Protein AF-A0A975AZV9-F1 (afdb_monomer_lite)

Foldseek 3Di:
DDDDDPDPPPPPPPPPVVVVVLVVLLVVLAPADPLLVLCLVCVVVLVADPVLNVLSVVLCVVCVVLLSVLSVQLVVLVVVLVVCVVPHPDDSPVSCVSNVVSSVVSVVSNVVSLVSCPVSGDPVSNVVSVVVVVVVVVVVVVVVVVVVVVVVVD

Structure (mmCIF, N/CA/C/O backbone):
data_AF-A0A975AZV9-F1
#
_entry.id   AF-A0A975AZV9-F1
#
loop_
_atom_site.group_PDB
_atom_site.id
_atom_site.type_symbol
_atom_site.label_atom_id
_atom_site.label_alt_id
_atom_site.label_comp_id
_atom_site.label_asym_id
_atom_site.label_entity_id
_atom_site.label_seq_id
_atom_site.pdbx_PDB_ins_code
_atom_site.Cartn_x
_atom_site.Cartn_y
_atom_site.Cartn_z
_atom_site.occupancy
_atom_site.B_iso_or_equiv
_atom_site.auth_seq_id
_atom_site.auth_comp_id
_atom_site.auth_asym_id
_atom_site.auth_atom_id
_atom_site.pdbx_PDB_model_num
ATOM 1 N N . MET A 1 1 ? 31.706 49.939 10.008 1.00 40.69 1 MET A N 1
ATOM 2 C CA . MET A 1 1 ? 31.249 49.622 8.637 1.00 40.69 1 MET A CA 1
ATOM 3 C C . MET A 1 1 ? 30.113 48.607 8.720 1.00 40.69 1 MET A C 1
ATOM 5 O O . MET A 1 1 ? 30.333 47.497 9.178 1.00 40.69 1 MET A O 1
ATOM 9 N N . LYS A 1 2 ? 28.887 49.029 8.380 1.00 46.84 2 LYS A N 1
ATOM 10 C CA . LYS A 1 2 ? 27.646 48.234 8.407 1.00 46.84 2 LYS A CA 1
ATOM 11 C C . LYS A 1 2 ? 27.426 47.554 7.054 1.00 46.84 2 LYS A C 1
ATOM 13 O O . LYS A 1 2 ? 26.781 48.160 6.211 1.00 46.84 2 LYS A O 1
ATOM 18 N N . LYS A 1 3 ? 27.952 46.351 6.836 1.00 52.78 3 LYS A N 1
ATOM 19 C CA . LYS A 1 3 ? 27.539 45.393 5.785 1.00 52.78 3 LYS A CA 1
ATOM 20 C C . LYS A 1 3 ? 28.021 44.043 6.318 1.00 52.78 3 LYS A C 1
ATOM 22 O O . LYS A 1 3 ? 29.213 43.897 6.527 1.00 52.78 3 LYS A O 1
ATOM 27 N N . ILE A 1 4 ? 27.167 43.144 6.790 1.00 54.22 4 ILE A N 1
ATOM 28 C CA . ILE A 1 4 ? 26.651 42.008 6.018 1.00 54.22 4 ILE A CA 1
ATOM 29 C C . ILE A 1 4 ? 25.515 41.422 6.873 1.00 54.22 4 ILE A C 1
ATOM 31 O O . ILE A 1 4 ? 25.763 40.795 7.897 1.00 54.22 4 ILE A O 1
ATOM 35 N N . LEU A 1 5 ? 24.266 41.674 6.492 1.00 49.75 5 LEU A N 1
ATOM 36 C CA . LEU A 1 5 ? 23.079 41.105 7.143 1.00 49.75 5 LEU A CA 1
ATOM 37 C C . LEU A 1 5 ? 22.022 40.759 6.085 1.00 49.75 5 LEU A C 1
ATOM 39 O O . LEU A 1 5 ? 20.861 41.098 6.233 1.00 49.75 5 LEU A O 1
ATOM 43 N N . ILE A 1 6 ? 22.410 40.139 4.965 1.00 51.50 6 ILE A N 1
ATOM 44 C CA . ILE A 1 6 ? 21.444 39.666 3.956 1.00 51.50 6 ILE A CA 1
ATOM 45 C C . ILE A 1 6 ? 21.982 38.405 3.259 1.00 51.50 6 ILE A C 1
ATOM 47 O O . ILE A 1 6 ? 22.403 38.468 2.114 1.00 51.50 6 ILE A O 1
ATOM 51 N N . VAL A 1 7 ? 22.007 37.251 3.938 1.00 46.75 7 VAL A N 1
ATOM 52 C CA . VAL A 1 7 ? 22.184 35.939 3.257 1.00 46.75 7 VAL A CA 1
ATOM 53 C C . VAL A 1 7 ? 21.244 34.846 3.806 1.00 46.75 7 VAL A C 1
ATOM 55 O O . VAL A 1 7 ? 21.222 33.731 3.305 1.00 46.75 7 VAL A O 1
ATOM 58 N N . ALA A 1 8 ? 20.384 35.133 4.789 1.00 47.06 8 ALA A N 1
ATOM 59 C CA . ALA A 1 8 ? 19.564 34.092 5.428 1.00 47.06 8 ALA A CA 1
ATOM 60 C C . ALA A 1 8 ? 18.173 33.851 4.793 1.00 47.06 8 ALA A C 1
ATOM 62 O O . ALA A 1 8 ? 17.461 32.954 5.231 1.00 47.06 8 ALA A O 1
ATOM 63 N N . ALA A 1 9 ? 17.756 34.615 3.774 1.00 48.25 9 ALA A N 1
ATOM 64 C CA . ALA A 1 9 ? 16.353 34.617 3.328 1.00 48.25 9 ALA A CA 1
ATOM 65 C C . ALA A 1 9 ? 16.026 33.755 2.086 1.00 48.25 9 ALA A C 1
ATOM 67 O O . ALA A 1 9 ? 14.853 33.594 1.763 1.00 48.25 9 ALA A O 1
ATOM 68 N N . VAL A 1 10 ? 17.009 33.178 1.381 1.00 45.41 10 VAL A N 1
ATOM 69 C CA . VAL A 1 10 ? 16.747 32.487 0.092 1.00 45.41 10 VAL A CA 1
ATOM 70 C C . VAL A 1 10 ? 16.555 30.966 0.235 1.00 45.41 10 VAL A C 1
ATOM 72 O O . VAL A 1 10 ? 16.071 30.311 -0.684 1.00 45.41 10 VAL A O 1
ATOM 75 N N . PHE A 1 11 ? 16.828 30.374 1.402 1.00 45.22 11 PHE A N 1
ATOM 76 C CA . PHE A 1 11 ? 16.784 28.911 1.562 1.00 45.22 11 PHE A CA 1
ATOM 77 C C . PHE A 1 11 ? 15.404 28.316 1.908 1.00 45.22 11 PHE A C 1
ATOM 79 O O . PHE A 1 11 ? 15.287 27.101 2.054 1.00 45.22 11 PHE A O 1
ATOM 86 N N . LEU A 1 12 ? 14.344 29.128 2.024 1.00 44.22 12 LEU A N 1
ATOM 87 C CA . LEU A 1 12 ? 13.036 28.655 2.511 1.00 44.22 12 LEU A CA 1
ATOM 88 C C . LEU A 1 12 ? 12.014 28.290 1.415 1.00 44.22 12 LEU A C 1
ATOM 90 O O . LEU A 1 12 ? 10.927 27.820 1.740 1.00 44.22 12 LEU A O 1
ATOM 94 N N . MET A 1 13 ? 12.323 28.462 0.122 1.00 49.19 13 MET A N 1
ATOM 95 C CA . MET A 1 13 ? 11.351 28.195 -0.961 1.00 49.19 13 MET A CA 1
ATOM 96 C C . MET A 1 13 ? 11.488 26.828 -1.654 1.00 49.19 13 MET A C 1
ATOM 98 O O . MET A 1 13 ? 10.637 26.471 -2.467 1.00 49.19 13 MET A O 1
ATOM 102 N N . THR A 1 14 ? 12.492 26.010 -1.331 1.00 46.84 14 THR A N 1
ATOM 103 C CA . THR A 1 14 ? 12.717 24.719 -2.019 1.00 46.84 14 THR A CA 1
ATOM 104 C C . THR A 1 14 ? 12.016 23.519 -1.376 1.00 46.84 14 THR A C 1
ATOM 106 O O . THR A 1 14 ? 11.956 22.454 -1.986 1.00 46.84 14 THR A O 1
ATOM 109 N N . GLN A 1 15 ? 11.433 23.653 -0.180 1.00 46.56 15 GLN A N 1
ATOM 110 C CA . GLN A 1 15 ? 10.855 22.501 0.532 1.00 46.56 15 GLN A CA 1
ATOM 111 C C . GLN A 1 15 ? 9.424 22.133 0.100 1.00 46.56 15 GLN A C 1
ATOM 113 O O . GLN A 1 15 ? 8.985 21.002 0.313 1.00 46.56 15 GLN A O 1
ATOM 118 N N . LEU A 1 16 ? 8.687 23.040 -0.551 1.00 46.09 16 LEU A N 1
ATOM 119 C CA . LEU A 1 16 ? 7.288 22.790 -0.925 1.00 46.09 16 LEU A CA 1
ATOM 120 C C . LEU A 1 16 ? 7.138 21.851 -2.140 1.00 46.09 16 LEU A C 1
ATOM 122 O O . LEU A 1 16 ? 6.157 21.108 -2.219 1.00 46.09 16 LEU A O 1
ATOM 126 N N . SER A 1 17 ? 8.113 21.815 -3.055 1.00 48.84 17 SER A N 1
ATOM 127 C CA . SER A 1 17 ? 8.038 21.037 -4.306 1.00 48.84 17 SER A CA 1
ATOM 128 C C . SER A 1 17 ? 8.209 19.523 -4.115 1.00 48.84 17 SER A C 1
ATOM 130 O O . SER A 1 17 ? 7.636 18.734 -4.870 1.00 48.84 17 SER A O 1
ATOM 132 N N . VAL A 1 18 ? 8.935 19.091 -3.077 1.00 52.59 18 VAL A N 1
ATOM 133 C CA . VAL A 1 18 ? 9.186 17.664 -2.799 1.00 52.59 18 VAL A CA 1
ATOM 134 C C . VAL A 1 18 ? 7.897 16.941 -2.376 1.00 52.59 18 VAL A C 1
ATOM 136 O O . VAL A 1 18 ? 7.645 15.809 -2.796 1.00 52.59 18 VAL A O 1
ATOM 139 N N . SER A 1 19 ? 7.035 17.602 -1.594 1.00 61.25 19 SER A N 1
ATOM 140 C CA . SER A 1 19 ? 5.798 17.001 -1.067 1.00 61.25 19 SER A CA 1
ATOM 141 C C . SER A 1 19 ? 4.719 16.788 -2.142 1.00 61.25 19 SER A C 1
ATOM 143 O O . SER A 1 19 ? 4.072 15.736 -2.176 1.00 61.25 19 SER A O 1
ATOM 145 N N . ALA A 1 20 ? 4.562 17.744 -3.064 1.00 64.38 20 ALA A N 1
ATOM 146 C CA . ALA A 1 20 ? 3.572 17.688 -4.138 1.00 64.38 20 ALA A CA 1
ATOM 147 C C . ALA A 1 20 ? 3.900 16.592 -5.168 1.00 64.38 20 ALA A C 1
ATOM 149 O O . ALA A 1 20 ? 3.029 15.784 -5.506 1.00 64.38 20 ALA A O 1
ATOM 150 N N . ASN A 1 21 ? 5.169 16.500 -5.584 1.00 78.56 21 ASN A N 1
ATOM 151 C CA . ASN A 1 21 ? 5.642 15.449 -6.489 1.00 78.56 21 ASN A CA 1
ATOM 152 C C . ASN A 1 21 ? 5.472 14.057 -5.877 1.00 78.56 21 ASN A C 1
ATOM 154 O O . ASN A 1 21 ? 5.028 13.128 -6.552 1.00 78.56 21 ASN A O 1
ATOM 158 N N . MET A 1 22 ? 5.746 13.908 -4.578 1.00 80.94 22 MET A N 1
ATOM 159 C CA . MET A 1 22 ? 5.560 12.629 -3.900 1.00 80.94 22 MET A CA 1
ATOM 160 C C . MET A 1 22 ? 4.088 12.194 -3.892 1.00 80.94 22 MET A C 1
ATOM 162 O O . MET A 1 22 ? 3.779 11.048 -4.216 1.00 80.94 22 MET A O 1
ATOM 166 N N . MET A 1 23 ? 3.157 13.103 -3.590 1.00 81.12 23 MET A N 1
ATOM 167 C CA . MET A 1 23 ? 1.722 12.794 -3.605 1.00 81.12 23 MET A CA 1
ATOM 168 C C . MET A 1 23 ? 1.207 12.427 -5.001 1.00 81.12 23 MET A C 1
ATOM 170 O O . MET A 1 23 ? 0.355 11.543 -5.127 1.00 81.12 23 MET A O 1
ATOM 174 N N . GLN A 1 24 ? 1.718 13.075 -6.050 1.00 86.19 24 GLN A N 1
ATOM 175 C CA . GLN A 1 24 ? 1.409 12.712 -7.432 1.00 86.19 24 GLN A CA 1
ATOM 176 C C . GLN A 1 24 ? 1.938 11.315 -7.773 1.00 86.19 24 GLN A C 1
ATOM 178 O O . GLN A 1 24 ? 1.166 10.482 -8.247 1.00 86.19 24 GLN A O 1
ATOM 183 N N . ASN A 1 25 ? 3.201 11.024 -7.456 1.00 88.44 25 ASN A N 1
ATOM 184 C CA . ASN A 1 25 ? 3.809 9.713 -7.694 1.00 88.44 25 ASN A CA 1
ATOM 185 C C . ASN A 1 25 ? 3.053 8.603 -6.960 1.00 88.44 25 ASN A C 1
ATOM 187 O O . ASN A 1 25 ? 2.754 7.560 -7.538 1.00 88.44 25 ASN A O 1
ATOM 191 N N . MET A 1 26 ? 2.654 8.853 -5.708 1.00 86.69 26 MET A N 1
ATOM 192 C CA . MET A 1 26 ? 1.824 7.916 -4.954 1.00 86.69 26 MET A CA 1
ATOM 193 C C . MET A 1 26 ? 0.470 7.664 -5.619 1.00 86.69 26 MET A C 1
ATOM 195 O O . MET A 1 26 ? -0.014 6.541 -5.560 1.00 86.69 26 MET A O 1
ATOM 199 N N . ARG A 1 27 ? -0.163 8.675 -6.225 1.00 85.94 27 ARG A N 1
ATOM 200 C CA . ARG A 1 27 ? -1.444 8.509 -6.936 1.00 85.94 27 ARG A CA 1
ATOM 201 C C . ARG A 1 27 ? -1.290 7.770 -8.263 1.00 85.94 27 ARG A C 1
ATOM 203 O O . ARG A 1 27 ? -2.204 7.047 -8.635 1.00 85.94 27 ARG A O 1
ATOM 210 N N . HIS A 1 28 ? -0.174 7.973 -8.956 1.00 91.19 28 HIS A N 1
ATOM 211 C CA . HIS A 1 28 ? 0.121 7.347 -10.244 1.00 91.19 28 HIS A CA 1
ATOM 212 C C . HIS A 1 28 ? 0.499 5.868 -10.103 1.00 91.19 28 HIS A C 1
ATOM 214 O O . HIS A 1 28 ? -0.088 4.996 -10.743 1.00 91.19 28 HIS A O 1
ATOM 220 N N . ALA A 1 29 ? 1.457 5.566 -9.227 1.00 91.75 29 ALA A N 1
ATOM 221 C CA . ALA A 1 29 ? 1.999 4.217 -9.095 1.00 91.75 29 ALA A CA 1
ATOM 222 C C . ALA A 1 29 ? 1.070 3.265 -8.322 1.00 91.75 29 ALA A C 1
ATOM 224 O O . ALA A 1 29 ? 1.138 2.054 -8.512 1.00 91.75 29 ALA A O 1
ATOM 225 N N . ASN A 1 30 ? 0.200 3.786 -7.448 1.00 89.50 30 ASN A N 1
ATOM 226 C CA . ASN A 1 30 ? -0.648 2.964 -6.591 1.00 89.50 30 ASN A CA 1
ATOM 227 C C . ASN A 1 30 ? -2.070 2.789 -7.167 1.00 89.50 30 ASN A C 1
ATOM 229 O O . ASN A 1 30 ? -2.875 3.722 -7.089 1.00 89.50 30 ASN A O 1
ATOM 233 N N . PRO A 1 31 ? -2.440 1.591 -7.653 1.00 87.69 31 PRO A N 1
ATOM 234 C CA . PRO A 1 31 ? -3.766 1.338 -8.217 1.00 87.69 31 PRO A CA 1
ATOM 235 C C . PRO A 1 31 ? -4.868 1.198 -7.151 1.00 87.69 31 PRO A C 1
ATOM 237 O O . PRO A 1 31 ? -6.055 1.271 -7.474 1.00 87.69 31 PRO A O 1
ATOM 240 N N . LEU A 1 32 ? -4.504 1.012 -5.876 1.00 91.88 32 LEU A N 1
ATOM 241 C CA . LEU A 1 32 ? -5.433 0.732 -4.778 1.00 91.88 32 LEU A CA 1
ATOM 242 C C . LEU A 1 32 ? -5.452 1.845 -3.713 1.00 91.88 32 LEU A C 1
ATOM 244 O O . LEU A 1 32 ? -4.472 2.573 -3.529 1.00 91.88 32 LEU A O 1
ATOM 248 N N . PRO A 1 33 ? -6.563 2.016 -2.974 1.00 90.44 33 PRO A N 1
ATOM 249 C CA . PRO A 1 33 ? -6.694 3.095 -1.998 1.00 90.44 33 PRO A CA 1
ATOM 250 C C . PRO A 1 33 ? -5.700 3.000 -0.835 1.00 90.44 33 PRO A C 1
ATOM 252 O O . PRO A 1 33 ? -5.274 1.923 -0.422 1.00 90.44 33 PRO A O 1
ATOM 255 N N . ASN A 1 34 ? -5.365 4.152 -0.246 1.00 90.06 34 ASN A N 1
ATOM 256 C CA . ASN A 1 34 ? -4.626 4.220 1.014 1.00 90.06 34 ASN A CA 1
ATOM 257 C C . ASN A 1 34 ? -5.593 4.328 2.204 1.00 90.06 34 ASN A C 1
ATOM 259 O O . ASN A 1 34 ? -5.761 5.402 2.780 1.00 90.06 34 ASN A O 1
ATOM 263 N N . LEU A 1 35 ? -6.251 3.217 2.538 1.00 94.25 35 LEU A N 1
ATOM 264 C CA . LEU A 1 35 ? -7.310 3.208 3.548 1.00 94.25 35 LEU A CA 1
ATOM 265 C C . LEU A 1 35 ? -6.789 3.445 4.975 1.00 94.25 35 LEU A C 1
ATOM 267 O O . LEU A 1 35 ? -7.444 4.152 5.721 1.00 94.25 35 LEU A O 1
ATOM 271 N N . VAL A 1 36 ? -5.592 2.965 5.341 1.00 94.31 36 VAL A N 1
ATOM 272 C CA . VAL A 1 36 ? -5.017 3.221 6.682 1.00 94.31 36 VAL A CA 1
ATOM 273 C C . VAL A 1 36 ? -4.795 4.712 6.919 1.00 94.31 36 VAL A C 1
ATOM 275 O O . VAL A 1 36 ? -5.164 5.233 7.968 1.00 94.31 36 VAL A O 1
ATOM 278 N N . SER A 1 37 ? -4.241 5.425 5.932 1.00 92.94 37 SER A N 1
ATOM 279 C CA . SER A 1 37 ? -4.085 6.878 6.040 1.00 92.94 37 SER A CA 1
ATOM 280 C C . SER A 1 37 ? -5.435 7.588 6.119 1.00 92.94 37 SER A C 1
ATOM 282 O O . SER A 1 37 ? -5.551 8.557 6.860 1.00 92.94 37 SER A O 1
ATOM 284 N N . LEU A 1 38 ? -6.445 7.120 5.378 1.00 94.81 38 LEU A N 1
ATOM 285 C CA . LEU A 1 38 ? -7.794 7.679 5.456 1.00 94.81 38 LEU A CA 1
ATOM 286 C C . LEU A 1 38 ? -8.389 7.483 6.856 1.00 94.81 38 LEU A C 1
ATOM 288 O O . LEU A 1 38 ? -8.909 8.441 7.420 1.00 94.81 38 LEU A O 1
ATOM 292 N N . SER A 1 39 ? -8.261 6.287 7.433 1.00 97.31 39 SER A N 1
ATOM 293 C CA . SER A 1 39 ? -8.734 5.984 8.785 1.00 97.31 39 SER A CA 1
ATOM 294 C C . SER A 1 39 ? -8.043 6.843 9.841 1.00 97.31 39 SER A C 1
ATOM 296 O O . SER A 1 39 ? -8.719 7.448 10.665 1.00 97.31 39 SER A O 1
ATOM 298 N N . LEU A 1 40 ? -6.712 6.961 9.790 1.00 96.81 40 LEU A N 1
ATOM 299 C CA . LEU A 1 40 ? -5.952 7.786 10.735 1.00 96.81 40 LEU A CA 1
ATOM 300 C C . LEU A 1 40 ? -6.318 9.274 10.635 1.00 96.81 40 LEU A C 1
ATOM 302 O O . LEU A 1 40 ? -6.482 9.930 11.659 1.00 96.81 40 LEU A O 1
ATOM 306 N N . ASN A 1 41 ? -6.499 9.796 9.419 1.00 96.00 41 ASN A N 1
ATOM 307 C CA . ASN A 1 41 ? -6.881 11.196 9.206 1.00 96.00 41 ASN A CA 1
ATOM 308 C C . ASN A 1 41 ? -8.320 11.502 9.655 1.00 96.00 41 ASN A C 1
ATOM 310 O O . ASN A 1 41 ? -8.648 12.663 9.867 1.00 96.00 41 ASN A O 1
ATOM 314 N N . ASN A 1 42 ? -9.167 10.479 9.802 1.00 97.56 42 ASN A N 1
ATOM 315 C CA . ASN A 1 42 ? -10.559 10.601 10.247 1.00 97.56 42 ASN A CA 1
ATOM 316 C C . ASN A 1 42 ? -10.788 9.884 11.587 1.00 97.56 42 ASN A C 1
ATOM 318 O O . ASN A 1 42 ? -11.903 9.459 11.881 1.00 97.56 42 ASN A O 1
ATOM 322 N N . ALA A 1 43 ? -9.739 9.728 12.403 1.00 97.75 43 ALA A N 1
ATOM 323 C CA . ALA A 1 43 ? -9.797 8.917 13.618 1.00 97.75 43 ALA A CA 1
ATOM 324 C C . ALA A 1 43 ? -10.874 9.393 14.608 1.00 97.75 43 ALA A C 1
ATOM 326 O O . ALA A 1 43 ? -11.573 8.565 15.186 1.00 97.75 43 ALA A O 1
ATOM 327 N N . SER A 1 44 ? -11.040 10.714 14.754 1.00 97.06 44 SER A N 1
ATOM 328 C CA . SER A 1 44 ? -12.080 11.318 15.599 1.00 97.06 44 SER A CA 1
ATOM 329 C C . SER A 1 44 ? -13.488 10.991 15.086 1.00 97.06 44 SER A C 1
ATOM 331 O O . SER A 1 44 ? -14.312 10.473 15.835 1.00 97.06 44 SER A O 1
ATOM 333 N N . THR A 1 45 ? -13.741 11.180 13.786 1.00 97.12 45 THR A N 1
ATOM 334 C CA . THR A 1 45 ? -15.028 10.858 13.144 1.00 97.12 45 THR A CA 1
ATOM 335 C C . THR A 1 45 ? -15.374 9.375 13.259 1.00 97.12 45 THR A C 1
ATOM 337 O O . THR A 1 45 ? -16.509 9.025 13.565 1.00 97.12 45 THR A O 1
ATOM 340 N N . LEU A 1 46 ? -14.384 8.503 13.064 1.00 97.75 46 LEU A N 1
ATOM 341 C CA . LEU A 1 46 ? -14.530 7.049 13.175 1.00 97.75 46 LEU A CA 1
ATOM 342 C C . LEU A 1 46 ? -14.552 6.555 14.629 1.00 97.75 46 LEU A C 1
ATOM 344 O O . LEU A 1 46 ? -14.712 5.354 14.858 1.00 97.75 46 LEU A O 1
ATOM 348 N N . LYS A 1 47 ? -14.364 7.458 15.603 1.00 98.19 47 LYS A N 1
ATOM 349 C CA . LYS A 1 47 ? -14.260 7.148 17.033 1.00 98.19 47 LYS A CA 1
ATOM 350 C C . LYS A 1 47 ? -13.278 5.998 17.291 1.00 98.19 47 LYS A C 1
ATOM 352 O O . LYS A 1 47 ? -13.602 5.042 17.993 1.00 98.19 47 LYS A O 1
ATOM 357 N N . LEU A 1 48 ? -12.107 6.047 16.651 1.00 98.38 48 LEU A N 1
ATOM 358 C CA . LEU A 1 48 ? -11.090 5.010 16.821 1.00 98.38 48 LEU A CA 1
ATOM 359 C C . LEU A 1 48 ? -10.565 5.029 18.257 1.00 98.38 48 LEU A C 1
ATOM 361 O O . LEU A 1 48 ? -10.231 6.094 18.777 1.00 98.38 48 LEU A O 1
ATOM 365 N N . SER A 1 49 ? -10.447 3.856 18.874 1.00 98.62 49 SER A N 1
ATOM 366 C CA . SER A 1 49 ? -9.806 3.741 20.183 1.00 98.62 49 SER A CA 1
ATOM 367 C C . SER A 1 49 ? -8.299 3.989 20.082 1.00 98.62 49 SER A C 1
ATOM 369 O O . SER A 1 49 ? -7.692 3.858 19.014 1.00 98.62 49 SER A O 1
ATOM 371 N N . GLU A 1 50 ? -7.658 4.296 21.209 1.00 98.44 50 GLU A N 1
ATOM 372 C CA . GLU A 1 50 ? -6.200 4.459 21.261 1.00 98.44 50 GLU A CA 1
ATOM 373 C C . GLU A 1 50 ? -5.458 3.204 20.784 1.00 98.44 50 GLU A C 1
ATOM 375 O O . GLU A 1 50 ? -4.469 3.311 20.054 1.00 98.44 50 GLU A O 1
ATOM 380 N N . ALA A 1 51 ? -5.974 2.016 21.122 1.00 98.44 51 ALA A N 1
ATOM 381 C CA . ALA A 1 51 ? -5.438 0.741 20.655 1.00 98.44 51 ALA A CA 1
ATOM 382 C C . ALA A 1 51 ? -5.520 0.623 19.124 1.00 98.44 51 ALA A C 1
ATOM 384 O O . ALA A 1 51 ? -4.509 0.372 18.470 1.00 98.44 51 ALA A O 1
ATOM 385 N N . GLN A 1 52 ? -6.680 0.923 18.529 1.00 98.56 52 GLN A N 1
ATOM 386 C CA . GLN A 1 52 ? -6.846 0.908 17.072 1.00 98.56 52 GLN A CA 1
ATOM 387 C C . GLN A 1 52 ? -5.911 1.908 16.381 1.00 98.56 52 GLN A C 1
ATOM 389 O O . GLN A 1 52 ? -5.288 1.592 15.366 1.00 98.56 52 GLN A O 1
ATOM 394 N N . ILE A 1 53 ? -5.767 3.115 16.936 1.00 98.56 53 ILE A N 1
ATOM 395 C CA . ILE A 1 53 ? -4.847 4.133 16.413 1.00 98.56 53 ILE A CA 1
ATOM 396 C C . ILE A 1 53 ? -3.401 3.630 16.469 1.00 98.56 53 ILE A C 1
ATOM 398 O O . ILE A 1 53 ? -2.656 3.800 15.498 1.00 98.56 53 ILE A O 1
ATOM 402 N N . LYS A 1 54 ? -2.992 3.014 17.582 1.00 98.50 54 LYS A N 1
ATOM 403 C CA . LYS A 1 54 ? -1.649 2.449 17.759 1.00 98.50 54 LYS A CA 1
ATOM 404 C C . LYS A 1 54 ? -1.368 1.345 16.738 1.00 98.50 54 LYS A C 1
ATOM 406 O O . LYS A 1 54 ? -0.298 1.360 16.121 1.00 98.50 54 LYS A O 1
ATOM 411 N N . ASP A 1 55 ? -2.319 0.449 16.504 1.00 98.38 55 ASP A N 1
ATOM 412 C CA . ASP A 1 55 ? -2.168 -0.655 15.551 1.00 98.38 55 ASP A CA 1
ATOM 413 C C . ASP A 1 55 ? -2.082 -0.149 14.105 1.00 98.38 55 ASP A C 1
ATOM 415 O O . ASP A 1 55 ? -1.209 -0.563 13.337 1.00 98.38 55 ASP A O 1
ATOM 419 N N . LEU A 1 56 ? -2.912 0.832 13.737 1.00 97.56 56 LEU A N 1
ATOM 420 C CA . LEU A 1 56 ? -2.855 1.466 12.416 1.00 97.56 56 LEU A CA 1
ATOM 421 C C . LEU A 1 56 ? -1.544 2.235 12.193 1.00 97.56 56 LEU A C 1
ATOM 423 O O . LEU A 1 56 ? -0.971 2.181 11.100 1.00 97.56 56 LEU A O 1
ATOM 427 N N . LYS A 1 57 ? -1.044 2.939 13.217 1.00 97.62 57 LYS A N 1
ATOM 428 C CA . LYS A 1 57 ? 0.255 3.629 13.162 1.00 97.62 57 LYS A CA 1
ATOM 429 C C . LYS A 1 57 ? 1.407 2.640 13.015 1.00 97.62 57 LYS A C 1
ATOM 431 O O . LYS A 1 57 ? 2.299 2.888 12.209 1.00 97.62 57 LYS A O 1
ATOM 436 N N . THR A 1 58 ? 1.359 1.526 13.742 1.00 97.56 58 THR A N 1
ATOM 437 C CA . THR A 1 58 ? 2.334 0.430 13.646 1.00 97.56 58 THR A CA 1
ATOM 438 C C . THR A 1 58 ? 2.367 -0.130 12.231 1.00 97.56 58 THR A C 1
ATOM 440 O O . THR A 1 58 ? 3.405 -0.077 11.576 1.00 97.56 58 THR A O 1
ATOM 443 N N . TRP A 1 59 ? 1.206 -0.506 11.689 1.00 95.88 59 TRP A N 1
ATOM 444 C CA . TRP A 1 59 ? 1.099 -0.964 10.305 1.00 95.88 59 TRP A CA 1
ATOM 445 C C . TRP A 1 59 ? 1.682 0.046 9.308 1.00 95.88 59 TRP A C 1
ATOM 447 O O . TRP A 1 59 ? 2.435 -0.323 8.402 1.00 95.88 59 TRP A O 1
ATOM 457 N N . SER A 1 60 ? 1.349 1.332 9.467 1.00 94.75 60 SER A N 1
ATOM 458 C CA . SER A 1 60 ? 1.875 2.386 8.600 1.00 94.75 60 SER A CA 1
ATOM 459 C C . SER A 1 60 ? 3.390 2.530 8.722 1.00 94.75 60 SER A C 1
ATOM 461 O O . SER A 1 60 ? 4.047 2.702 7.699 1.00 94.75 60 SER A O 1
ATOM 463 N N . ARG A 1 61 ? 3.954 2.504 9.931 1.00 96.12 61 ARG A N 1
ATOM 464 C CA . ARG A 1 61 ? 5.401 2.619 10.157 1.00 96.12 61 ARG A CA 1
ATOM 465 C C . ARG A 1 61 ? 6.150 1.489 9.457 1.00 96.12 61 ARG A C 1
ATOM 467 O O . ARG A 1 61 ? 7.138 1.758 8.782 1.00 96.12 61 ARG A O 1
ATOM 474 N N . ASP A 1 62 ? 5.636 0.271 9.564 1.00 95.69 62 ASP A N 1
ATOM 475 C CA . ASP A 1 62 ? 6.344 -0.921 9.106 1.00 95.69 62 ASP A CA 1
ATOM 476 C C . ASP A 1 62 ? 6.231 -1.093 7.575 1.00 95.69 62 ASP A C 1
ATOM 478 O O . ASP A 1 62 ? 7.168 -1.546 6.921 1.00 95.69 62 ASP A O 1
ATOM 482 N N . ASN A 1 63 ? 5.124 -0.647 6.962 1.00 94.25 63 ASN A N 1
ATOM 483 C CA . ASN A 1 63 ? 4.871 -0.846 5.526 1.00 94.25 63 ASN A CA 1
ATOM 484 C C . ASN A 1 63 ? 5.140 0.387 4.646 1.00 94.25 63 ASN A C 1
ATOM 486 O O . ASN A 1 63 ? 5.440 0.245 3.455 1.00 94.25 63 ASN A O 1
ATOM 490 N N . LYS A 1 64 ? 5.019 1.612 5.178 1.00 92.25 64 LYS A N 1
ATOM 491 C CA . LYS A 1 64 ? 5.183 2.847 4.386 1.00 92.25 64 LYS A CA 1
ATOM 492 C C . LYS A 1 64 ? 6.572 2.964 3.741 1.00 92.25 64 LYS A C 1
ATOM 494 O O . LYS A 1 64 ? 6.600 3.332 2.568 1.00 92.25 64 LYS A O 1
ATOM 499 N N . PRO A 1 65 ? 7.698 2.649 4.412 1.00 94.88 65 PRO A N 1
ATOM 500 C CA . PRO A 1 65 ? 9.015 2.750 3.787 1.00 94.88 65 PRO A CA 1
ATOM 501 C C . PRO A 1 65 ? 9.150 1.859 2.549 1.00 94.88 65 PRO A C 1
ATOM 503 O O . PRO A 1 65 ? 9.590 2.332 1.504 1.00 94.88 65 PRO A O 1
ATOM 506 N N . ASN A 1 66 ? 8.702 0.601 2.629 1.00 95.50 66 ASN A N 1
ATOM 507 C CA . ASN A 1 66 ? 8.735 -0.313 1.487 1.00 95.50 66 ASN A CA 1
ATOM 508 C C . ASN A 1 66 ? 7.827 0.172 0.344 1.00 95.50 66 ASN A C 1
ATOM 510 O O . ASN A 1 66 ? 8.242 0.232 -0.809 1.00 95.50 66 ASN A O 1
ATOM 514 N N . MET A 1 67 ? 6.615 0.630 0.675 1.00 94.50 67 MET A N 1
ATOM 515 C CA . MET A 1 67 ? 5.706 1.238 -0.301 1.00 94.50 67 MET A CA 1
ATOM 516 C C . MET A 1 67 ? 6.331 2.425 -1.043 1.00 94.50 67 MET A C 1
ATOM 518 O O . MET A 1 67 ? 6.129 2.560 -2.246 1.00 94.50 67 MET A O 1
ATOM 522 N N . ILE A 1 68 ? 7.072 3.291 -0.344 1.00 93.81 68 ILE A N 1
ATOM 523 C CA . ILE A 1 68 ? 7.760 4.437 -0.957 1.00 93.81 68 ILE A CA 1
ATOM 524 C C . ILE A 1 68 ? 8.836 3.958 -1.933 1.00 93.81 68 ILE A C 1
ATOM 526 O O . ILE A 1 68 ? 8.880 4.462 -3.053 1.00 93.81 68 ILE A O 1
ATOM 530 N N . LYS A 1 69 ? 9.645 2.968 -1.539 1.00 96.00 69 LYS A N 1
ATOM 531 C CA . LYS A 1 69 ? 10.687 2.388 -2.400 1.00 96.00 69 LYS A CA 1
ATOM 532 C C . LYS A 1 69 ? 10.098 1.795 -3.681 1.00 96.00 69 LYS A C 1
ATOM 534 O O . LYS A 1 69 ? 10.568 2.115 -4.765 1.00 96.00 69 LYS A O 1
ATOM 539 N N . LEU A 1 70 ? 9.027 1.008 -3.570 1.00 97.38 70 LEU A N 1
ATOM 540 C CA . LEU A 1 70 ? 8.352 0.419 -4.732 1.00 97.38 70 LEU A CA 1
ATOM 541 C C . LEU A 1 70 ? 7.774 1.489 -5.668 1.00 97.38 70 LEU A C 1
ATOM 543 O O . LEU A 1 70 ? 7.879 1.370 -6.882 1.00 97.38 70 LEU A O 1
ATOM 547 N N . ILE A 1 71 ? 7.189 2.558 -5.120 1.00 95.44 71 ILE A N 1
ATOM 548 C CA . ILE A 1 71 ? 6.670 3.676 -5.924 1.00 95.44 71 ILE A CA 1
ATOM 549 C C . ILE A 1 71 ? 7.805 4.396 -6.654 1.00 95.44 71 ILE A C 1
ATOM 551 O O . ILE A 1 71 ? 7.657 4.723 -7.827 1.00 95.44 71 ILE A O 1
ATOM 555 N N . GLN A 1 72 ? 8.929 4.645 -5.980 1.00 95.31 72 GLN A N 1
ATOM 556 C CA . GLN A 1 72 ? 10.100 5.257 -6.608 1.00 95.31 72 GLN A CA 1
ATOM 557 C C . GLN A 1 72 ? 10.651 4.382 -7.734 1.00 95.31 72 GLN A C 1
ATOM 559 O O . GLN A 1 72 ? 10.932 4.921 -8.800 1.00 95.31 72 GLN A O 1
ATOM 564 N N . LEU A 1 73 ? 10.712 3.064 -7.521 1.00 96.19 73 LEU A N 1
ATOM 565 C CA . LEU A 1 73 ? 11.124 2.097 -8.535 1.00 96.19 73 LEU A CA 1
ATOM 566 C C . LEU A 1 73 ? 10.198 2.138 -9.757 1.00 96.19 73 LEU A C 1
ATOM 568 O O . LEU A 1 73 ? 10.674 2.275 -10.874 1.00 96.19 73 LEU A O 1
ATOM 572 N N . VAL A 1 74 ? 8.875 2.124 -9.563 1.00 97.31 74 VAL A N 1
ATOM 573 C CA . VAL A 1 74 ? 7.922 2.262 -10.681 1.00 97.31 74 VAL A CA 1
ATOM 574 C C . VAL A 1 74 ? 8.201 3.532 -11.487 1.00 97.31 74 VAL A C 1
ATOM 576 O O . VAL A 1 74 ? 8.307 3.468 -12.703 1.00 97.31 74 VAL A O 1
ATOM 579 N N . ILE A 1 75 ? 8.368 4.678 -10.823 1.00 95.56 75 ILE A N 1
ATOM 580 C CA . ILE A 1 75 ? 8.598 5.956 -11.510 1.00 95.56 75 ILE A CA 1
ATOM 581 C C . ILE A 1 75 ? 9.950 5.988 -12.238 1.00 95.56 75 ILE A C 1
ATOM 583 O O . ILE A 1 75 ? 10.044 6.585 -13.311 1.00 95.56 75 ILE A O 1
ATOM 587 N N . SER A 1 76 ? 11.010 5.409 -11.665 1.00 95.50 76 SER A N 1
ATOM 588 C CA . SER A 1 76 ? 12.321 5.372 -12.321 1.00 95.50 76 SER A CA 1
ATOM 589 C C . SER A 1 76 ? 12.318 4.442 -13.529 1.00 95.50 76 SER A C 1
ATOM 591 O O . SER A 1 76 ? 12.792 4.846 -14.589 1.00 95.50 76 SER A O 1
ATOM 593 N N . GLU A 1 77 ? 11.731 3.252 -13.395 1.00 96.38 77 GLU A N 1
ATOM 594 C CA . GLU A 1 77 ? 11.638 2.282 -14.487 1.00 96.38 77 GLU A CA 1
ATOM 595 C C . GLU A 1 77 ? 10.745 2.793 -15.622 1.00 96.38 77 GLU A C 1
ATOM 597 O O . GLU A 1 77 ? 11.102 2.646 -16.784 1.00 96.38 77 GLU A O 1
ATOM 602 N N . GLU A 1 78 ? 9.640 3.488 -15.325 1.00 95.88 78 GLU A N 1
ATOM 603 C CA . GLU A 1 78 ? 8.814 4.134 -16.359 1.00 95.88 78 GLU A CA 1
ATOM 604 C C . GLU A 1 78 ? 9.598 5.163 -17.171 1.00 95.88 78 GLU A C 1
ATOM 606 O O . GLU A 1 78 ? 9.476 5.220 -18.395 1.00 95.88 78 GLU A O 1
ATOM 611 N N . LYS A 1 79 ? 10.427 5.973 -16.503 1.00 95.06 79 LYS A N 1
ATOM 612 C CA . LYS A 1 79 ? 11.282 6.950 -17.187 1.00 95.06 79 LYS A CA 1
ATOM 613 C C . LYS A 1 79 ? 12.337 6.261 -18.045 1.00 95.06 79 LYS A C 1
ATOM 615 O O . LYS A 1 79 ? 12.544 6.683 -19.178 1.00 95.06 79 LYS A O 1
ATOM 620 N N . ALA A 1 80 ? 12.988 5.220 -17.528 1.00 94.38 80 ALA A N 1
ATOM 621 C CA . ALA A 1 80 ? 13.997 4.469 -18.271 1.00 94.38 80 ALA A CA 1
ATOM 622 C C . ALA A 1 80 ? 13.391 3.767 -19.496 1.00 94.38 80 ALA A C 1
ATOM 624 O O . ALA A 1 80 ? 13.944 3.854 -20.592 1.00 94.38 80 ALA A O 1
ATOM 625 N N . LEU A 1 81 ? 12.223 3.144 -19.324 1.00 95.62 81 LEU A N 1
ATOM 626 C CA . LEU A 1 81 ? 11.457 2.501 -20.387 1.00 95.62 81 LEU A CA 1
ATOM 627 C C . LEU A 1 81 ? 11.094 3.496 -21.493 1.00 95.62 81 LEU A C 1
ATOM 629 O O . LEU A 1 81 ? 11.332 3.226 -22.668 1.00 95.62 81 LEU A O 1
ATOM 633 N N . MET A 1 82 ? 10.562 4.661 -21.108 1.00 95.31 82 MET A N 1
ATOM 634 C CA . MET A 1 82 ? 10.210 5.730 -22.042 1.00 95.31 82 MET A CA 1
ATOM 635 C C . MET A 1 82 ? 11.431 6.210 -22.830 1.00 95.31 82 MET A C 1
ATOM 637 O O . MET A 1 82 ? 11.346 6.376 -24.041 1.00 95.31 82 MET A O 1
ATOM 641 N N . MET A 1 83 ? 12.570 6.414 -22.165 1.00 96.19 83 MET A N 1
ATOM 642 C CA . MET A 1 83 ? 13.784 6.865 -22.844 1.00 96.19 83 MET A CA 1
ATOM 643 C C . MET A 1 83 ? 14.324 5.821 -23.828 1.00 96.19 83 MET A C 1
ATOM 645 O O . MET A 1 83 ? 14.670 6.189 -24.946 1.00 96.19 83 MET A O 1
ATOM 649 N N . GLU A 1 84 ? 14.367 4.535 -23.463 1.00 94.56 84 GLU A N 1
ATOM 650 C CA . GLU A 1 84 ? 14.830 3.471 -24.371 1.00 94.56 84 GLU A CA 1
ATOM 651 C C . GLU A 1 84 ? 13.933 3.368 -25.614 1.00 94.56 84 GLU A C 1
ATOM 653 O O . GLU A 1 84 ? 14.447 3.294 -26.728 1.00 94.56 84 GLU A O 1
ATOM 658 N N . ALA A 1 85 ? 12.609 3.441 -25.429 1.00 94.94 85 ALA A N 1
ATOM 659 C CA . ALA A 1 85 ? 11.637 3.390 -26.522 1.00 94.94 85 ALA A CA 1
ATOM 660 C C . ALA A 1 85 ? 11.740 4.586 -27.486 1.00 94.94 85 ALA A C 1
ATOM 662 O O . ALA A 1 85 ? 11.369 4.473 -28.648 1.00 94.94 85 ALA A O 1
ATOM 663 N N . LEU A 1 86 ? 12.228 5.737 -27.011 1.00 96.19 86 LEU A N 1
ATOM 664 C CA . LEU A 1 86 ? 12.421 6.936 -27.833 1.00 96.19 86 LEU A CA 1
ATOM 665 C C . LEU A 1 86 ? 13.791 6.997 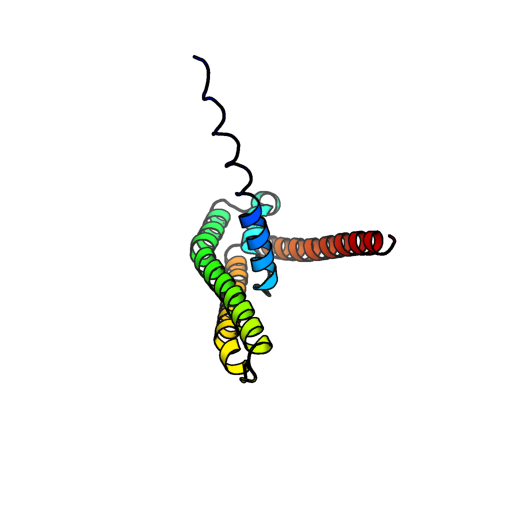-28.519 1.00 96.19 86 LEU A C 1
ATOM 667 O O . LEU A 1 86 ? 13.970 7.805 -29.426 1.00 96.19 86 LEU A O 1
ATOM 671 N N . THR A 1 87 ? 14.773 6.216 -28.063 1.00 96.25 87 THR A N 1
ATOM 672 C CA . THR A 1 87 ? 16.179 6.358 -28.489 1.00 96.25 87 THR A CA 1
ATOM 673 C C . THR A 1 87 ? 16.750 5.122 -29.171 1.00 96.25 87 THR A C 1
ATOM 675 O O .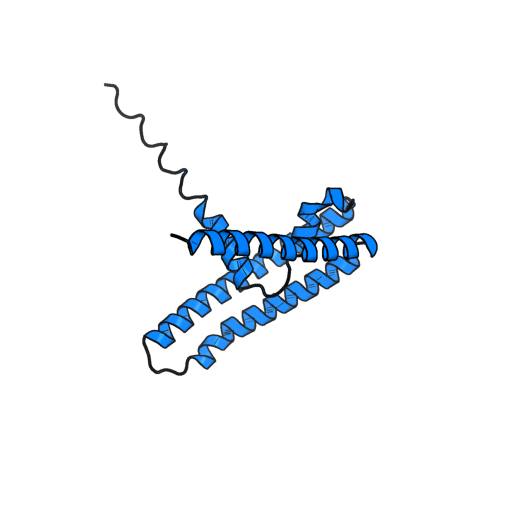 THR A 1 87 ? 17.858 5.185 -29.703 1.00 96.25 87 THR A O 1
ATOM 678 N N . THR A 1 88 ? 16.033 3.999 -29.161 1.00 94.56 88 THR A N 1
ATOM 679 C CA . THR A 1 88 ? 16.505 2.733 -29.725 1.00 94.56 88 THR A CA 1
ATOM 680 C C . THR A 1 88 ? 15.351 1.944 -30.339 1.00 94.56 88 THR A C 1
ATOM 682 O O . THR A 1 88 ? 14.210 2.096 -29.916 1.00 94.56 88 THR A O 1
ATOM 685 N N . ASP A 1 89 ? 15.674 1.017 -31.241 1.00 93.31 89 ASP A N 1
ATOM 686 C CA . ASP A 1 89 ? 14.718 0.049 -31.802 1.00 93.31 89 ASP A CA 1
ATOM 687 C C . ASP A 1 89 ? 14.606 -1.244 -30.968 1.00 93.31 89 ASP A C 1
ATOM 689 O O . ASP A 1 89 ? 14.100 -2.264 -31.442 1.00 93.31 89 ASP A O 1
ATOM 693 N N . LYS A 1 90 ? 15.133 -1.267 -29.735 1.00 91.62 90 LYS A N 1
ATOM 694 C CA . LYS A 1 90 ? 15.103 -2.482 -28.910 1.00 91.62 90 LYS A CA 1
ATOM 695 C C . LYS A 1 90 ? 13.687 -2.781 -28.436 1.00 91.62 90 LYS A C 1
ATOM 697 O O . LYS A 1 90 ? 12.949 -1.880 -28.049 1.00 91.62 90 LYS A O 1
ATOM 702 N N . ASP A 1 91 ? 13.362 -4.068 -28.335 1.00 88.12 91 ASP A N 1
ATOM 703 C CA . ASP A 1 91 ? 12.178 -4.494 -27.596 1.00 88.12 91 ASP A CA 1
ATOM 704 C C . ASP A 1 91 ? 12.331 -4.131 -26.110 1.00 88.12 91 ASP A C 1
ATOM 706 O O . ASP A 1 91 ? 13.236 -4.590 -25.403 1.00 88.12 91 ASP A O 1
ATOM 710 N N . VAL A 1 92 ? 11.428 -3.274 -25.643 1.00 92.06 92 VAL A N 1
ATOM 711 C CA . VAL A 1 92 ? 11.417 -2.751 -24.281 1.00 92.06 92 VAL A CA 1
ATOM 712 C C . VAL A 1 92 ? 10.535 -3.567 -23.331 1.00 92.06 92 VAL A C 1
ATOM 714 O O . VAL A 1 92 ? 10.532 -3.290 -22.131 1.00 92.06 92 VAL A O 1
ATOM 717 N N . ILE A 1 93 ? 9.821 -4.595 -23.808 1.00 91.69 93 ILE A N 1
ATOM 718 C CA . ILE A 1 93 ? 8.911 -5.405 -22.980 1.00 91.69 93 ILE A CA 1
ATOM 719 C C . ILE A 1 93 ? 9.643 -6.019 -21.788 1.00 91.69 93 ILE A C 1
ATOM 721 O O . ILE A 1 93 ? 9.187 -5.883 -20.653 1.00 91.69 93 ILE A O 1
ATOM 725 N N . LYS A 1 94 ? 10.826 -6.602 -22.010 1.00 90.06 94 LYS A N 1
ATOM 726 C CA . LYS A 1 94 ? 11.628 -7.182 -20.924 1.00 90.06 94 LYS A CA 1
ATOM 727 C C . LYS A 1 94 ? 12.060 -6.137 -19.886 1.00 90.06 94 LYS A C 1
ATOM 729 O O . LYS A 1 94 ? 12.135 -6.432 -18.700 1.00 90.06 94 LYS A O 1
ATOM 734 N N . LYS A 1 95 ? 12.299 -4.887 -20.301 1.00 88.88 95 LYS A N 1
ATOM 735 C CA . LYS A 1 95 ? 12.624 -3.787 -19.371 1.00 88.88 95 LYS A CA 1
ATOM 736 C C . LYS A 1 95 ? 11.430 -3.399 -18.496 1.00 88.88 95 LYS A C 1
ATOM 738 O O . LYS A 1 95 ? 11.624 -2.913 -17.387 1.00 88.88 95 LYS A O 1
ATO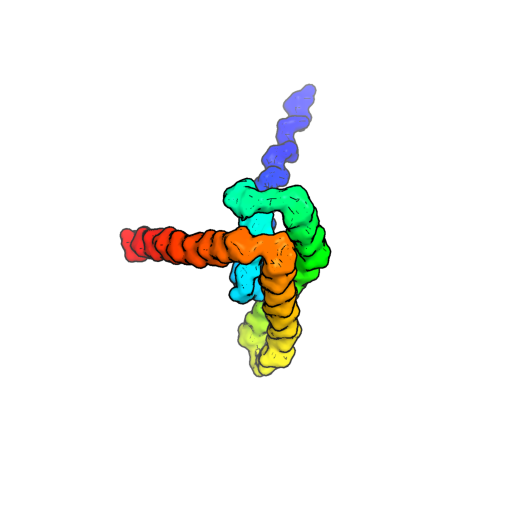M 743 N N . ALA A 1 96 ? 10.201 -3.633 -18.957 1.00 94.44 96 ALA A N 1
ATOM 744 C CA . ALA A 1 96 ? 9.009 -3.340 -18.171 1.00 94.44 96 ALA A CA 1
ATOM 745 C C . ALA A 1 96 ? 8.797 -4.323 -17.002 1.00 94.44 96 ALA A C 1
ATOM 747 O O . ALA A 1 96 ? 8.069 -3.986 -16.068 1.00 94.44 96 ALA A O 1
ATOM 748 N N . GLU A 1 97 ? 9.422 -5.507 -17.011 1.00 95.88 97 GLU A N 1
ATOM 749 C CA . GLU A 1 97 ? 9.193 -6.564 -16.011 1.00 95.88 97 GLU A CA 1
ATOM 750 C C . GLU A 1 97 ? 9.432 -6.077 -14.575 1.00 95.88 97 GLU A C 1
ATOM 752 O O . GLU A 1 97 ? 8.569 -6.247 -13.714 1.00 95.88 97 GLU A O 1
ATOM 757 N N . THR A 1 98 ? 10.537 -5.368 -14.324 1.00 94.62 98 THR A N 1
ATOM 758 C CA . THR A 1 98 ? 10.867 -4.848 -12.986 1.00 94.62 98 THR A CA 1
ATOM 759 C C . THR A 1 98 ? 9.813 -3.868 -12.462 1.00 94.62 98 THR A C 1
ATOM 761 O O . THR A 1 98 ? 9.397 -3.956 -11.303 1.00 94.62 98 THR A O 1
ATOM 764 N N . MET A 1 99 ? 9.320 -2.959 -13.312 1.00 95.81 99 MET A N 1
ATOM 765 C CA . MET A 1 99 ? 8.210 -2.066 -12.959 1.00 95.81 99 MET A CA 1
ATOM 766 C C . MET A 1 99 ? 6.938 -2.861 -12.639 1.00 95.81 99 MET A C 1
ATOM 768 O O . MET A 1 99 ? 6.217 -2.534 -11.690 1.00 95.81 99 MET A O 1
ATOM 772 N N . LEU A 1 100 ? 6.616 -3.860 -13.461 1.00 96.50 100 LEU A N 1
ATOM 773 C CA . LEU A 1 100 ? 5.392 -4.644 -13.325 1.00 96.50 100 LEU A CA 1
ATOM 774 C C . LEU A 1 100 ? 5.401 -5.471 -12.034 1.00 96.50 100 LEU A C 1
ATOM 776 O O . LEU A 1 100 ? 4.391 -5.496 -11.323 1.00 96.50 100 LEU A O 1
ATOM 780 N N . ASP A 1 101 ? 6.540 -6.056 -11.672 1.00 97.44 101 ASP A N 1
ATOM 781 C CA . ASP A 1 101 ? 6.714 -6.751 -10.397 1.00 97.44 101 ASP A CA 1
ATOM 782 C C . ASP A 1 101 ? 6.585 -5.790 -9.209 1.00 97.44 101 ASP A C 1
ATOM 784 O O . ASP A 1 101 ? 5.866 -6.082 -8.248 1.00 97.44 101 ASP A O 1
ATOM 788 N N . ALA A 1 102 ? 7.163 -4.588 -9.299 1.00 97.81 102 ALA A N 1
ATOM 789 C CA . ALA A 1 102 ? 6.987 -3.564 -8.270 1.00 97.81 102 ALA A CA 1
ATOM 790 C C . ALA A 1 102 ? 5.509 -3.159 -8.098 1.00 97.81 102 ALA A C 1
ATOM 792 O O . ALA A 1 102 ? 5.018 -3.023 -6.971 1.00 97.81 102 ALA A O 1
ATOM 793 N N . ARG A 1 103 ? 4.757 -3.018 -9.201 1.00 97.69 103 ARG A N 1
ATOM 794 C CA . ARG A 1 103 ? 3.304 -2.760 -9.170 1.00 97.69 103 ARG A CA 1
ATOM 795 C C . ARG A 1 103 ? 2.532 -3.926 -8.547 1.00 97.69 103 ARG A C 1
ATOM 797 O O . ARG A 1 103 ? 1.591 -3.680 -7.786 1.00 97.69 103 ARG A O 1
ATOM 804 N N . ARG A 1 104 ? 2.926 -5.174 -8.816 1.00 97.50 104 ARG A N 1
ATOM 805 C CA . ARG A 1 104 ? 2.328 -6.367 -8.193 1.00 97.50 104 ARG A CA 1
ATOM 806 C C . ARG A 1 104 ? 2.531 -6.359 -6.677 1.00 97.50 104 ARG A C 1
ATOM 808 O O . ARG A 1 104 ? 1.565 -6.544 -5.934 1.00 97.50 104 ARG A O 1
ATOM 815 N N . GLU A 1 105 ? 3.737 -6.058 -6.205 1.00 97.62 105 GLU A N 1
ATOM 816 C CA . GLU A 1 105 ? 4.021 -5.963 -4.767 1.00 97.62 105 GLU A CA 1
ATOM 817 C C . GLU A 1 105 ? 3.265 -4.804 -4.100 1.00 97.62 105 GLU A C 1
ATOM 819 O O . GLU A 1 105 ? 2.714 -4.962 -3.007 1.00 97.62 105 GLU A O 1
ATOM 824 N N . ILE A 1 106 ? 3.115 -3.665 -4.784 1.00 96.88 106 ILE A N 1
ATOM 825 C CA . ILE A 1 106 ? 2.236 -2.577 -4.327 1.00 96.88 106 ILE A CA 1
ATOM 826 C C . ILE A 1 106 ? 0.797 -3.083 -4.134 1.00 96.88 106 ILE A C 1
ATOM 828 O O . ILE A 1 106 ? 0.192 -2.834 -3.087 1.00 96.88 106 ILE A O 1
ATOM 832 N N . ILE A 1 107 ? 0.237 -3.803 -5.111 1.00 96.62 107 ILE A N 1
ATOM 833 C CA . ILE A 1 107 ? -1.125 -4.360 -5.030 1.00 96.62 107 ILE A CA 1
ATOM 834 C C . ILE A 1 107 ? -1.255 -5.318 -3.842 1.00 96.62 107 ILE A C 1
ATOM 836 O O . ILE A 1 107 ? -2.249 -5.258 -3.107 1.00 96.62 107 ILE A O 1
ATOM 840 N N . LYS A 1 108 ? -0.247 -6.163 -3.618 1.00 96.38 108 LYS A N 1
ATOM 841 C CA . LYS A 1 108 ? -0.196 -7.103 -2.495 1.00 96.38 108 LYS A CA 1
ATOM 842 C C . LYS A 1 108 ? -0.215 -6.376 -1.153 1.00 96.38 108 LYS A C 1
ATOM 844 O O . LYS A 1 108 ? -1.110 -6.626 -0.348 1.00 96.38 108 LYS A O 1
ATOM 849 N N . ILE A 1 109 ? 0.672 -5.402 -0.936 1.00 94.75 109 ILE A N 1
ATOM 850 C CA . ILE A 1 109 ? 0.704 -4.610 0.310 1.00 94.75 109 ILE A CA 1
ATOM 851 C C . ILE A 1 109 ? -0.631 -3.890 0.538 1.00 94.75 109 ILE A C 1
ATOM 853 O O . ILE A 1 109 ? -1.131 -3.811 1.662 1.00 94.75 109 ILE A O 1
ATOM 857 N N . LYS A 1 110 ? -1.252 -3.368 -0.522 1.00 94.25 110 LYS A N 1
ATOM 858 C CA . LYS A 1 110 ? -2.547 -2.676 -0.428 1.00 94.25 110 LYS A CA 1
ATOM 859 C C . LYS A 1 110 ? -3.706 -3.623 -0.132 1.00 94.25 110 LYS A C 1
ATOM 861 O O . LYS A 1 110 ? -4.649 -3.229 0.554 1.00 94.25 110 LYS A O 1
ATOM 866 N N . THR A 1 111 ? -3.625 -4.860 -0.599 1.00 95.00 111 THR A N 1
ATOM 867 C CA . THR A 1 111 ? -4.564 -5.920 -0.233 1.00 95.00 111 THR A CA 1
ATOM 868 C C . THR A 1 111 ? -4.415 -6.303 1.235 1.00 95.00 111 THR A C 1
ATOM 870 O O . THR A 1 111 ? -5.409 -6.270 1.960 1.00 95.00 111 THR A O 1
ATOM 873 N N . LEU A 1 112 ? -3.184 -6.493 1.711 1.00 94.88 112 LEU A N 1
ATOM 874 C CA . LEU A 1 112 ? -2.906 -6.751 3.127 1.00 94.88 112 LEU A CA 1
ATOM 875 C C . LEU A 1 112 ? -3.352 -5.589 4.027 1.00 94.88 112 LEU A C 1
ATOM 877 O O . LEU A 1 112 ? -3.927 -5.804 5.086 1.00 94.88 112 LEU A O 1
ATOM 881 N N . CYS A 1 113 ? -3.176 -4.344 3.580 1.00 93.44 113 CYS A N 1
ATOM 882 C CA . CYS A 1 113 ? -3.678 -3.150 4.266 1.00 93.44 113 CYS A CA 1
ATOM 883 C C . CYS A 1 113 ? -5.203 -3.206 4.468 1.00 93.44 113 CYS A C 1
ATOM 885 O O . CYS A 1 113 ? -5.704 -2.926 5.558 1.00 93.44 113 CYS A 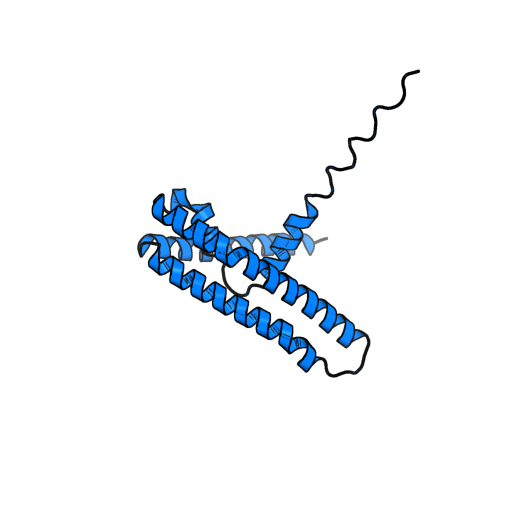O 1
ATOM 887 N N . ARG A 1 114 ? -5.947 -3.605 3.429 1.00 94.69 114 ARG A N 1
ATOM 888 C CA . ARG A 1 114 ? -7.406 -3.771 3.487 1.00 94.69 114 ARG A CA 1
ATOM 889 C C . ARG A 1 114 ? -7.814 -4.886 4.452 1.00 94.69 114 ARG A C 1
ATOM 891 O O . ARG A 1 114 ? -8.803 -4.729 5.160 1.00 94.69 114 ARG A O 1
ATOM 898 N N . GLU A 1 115 ? -7.088 -5.997 4.463 1.00 95.75 115 GLU A N 1
ATOM 899 C CA . GLU A 1 115 ? -7.331 -7.117 5.379 1.00 95.75 115 GLU A CA 1
ATOM 900 C C . GLU A 1 115 ? -7.027 -6.741 6.826 1.00 95.75 115 GLU A C 1
ATOM 902 O O . GLU A 1 115 ? -7.843 -6.999 7.706 1.00 95.75 115 GLU A O 1
ATOM 907 N N . ASN A 1 116 ? -5.903 -6.067 7.066 1.00 95.56 116 ASN A N 1
ATOM 908 C CA . ASN A 1 116 ? -5.513 -5.598 8.389 1.00 95.56 116 ASN A CA 1
ATOM 909 C C . ASN A 1 116 ? -6.547 -4.622 8.970 1.00 95.56 116 ASN A C 1
ATOM 911 O O . ASN A 1 116 ? -6.941 -4.742 10.126 1.00 95.56 116 ASN A O 1
ATOM 915 N N . LEU A 1 117 ? -7.076 -3.713 8.145 1.00 96.69 117 LEU A N 1
ATOM 916 C CA . LEU A 1 117 ? -8.169 -2.825 8.552 1.00 96.69 117 LEU A CA 1
ATOM 917 C C . LEU A 1 117 ? -9.415 -3.579 9.017 1.00 96.69 117 LEU A C 1
ATOM 919 O O . LEU A 1 117 ? -10.035 -3.153 9.982 1.00 96.69 117 LEU A O 1
ATOM 923 N N . ARG A 1 118 ? -9.777 -4.694 8.373 1.00 96.94 118 ARG A N 1
ATOM 924 C CA . ARG A 1 118 ? -10.927 -5.511 8.802 1.00 96.94 118 ARG A CA 1
ATOM 925 C C . ARG A 1 118 ? -10.694 -6.236 10.125 1.00 96.94 118 ARG A C 1
ATOM 927 O O . ARG A 1 118 ? -11.666 -6.640 10.747 1.00 96.94 118 ARG A O 1
ATOM 934 N N . LYS A 1 119 ? -9.433 -6.427 10.523 1.00 97.56 119 LYS A N 1
ATOM 935 C CA . LYS A 1 119 ? -9.063 -7.014 11.818 1.00 97.56 119 LYS A CA 1
ATOM 936 C C . LYS A 1 119 ? -9.063 -5.969 12.935 1.00 97.56 119 LYS A C 1
ATOM 938 O O . LYS A 1 119 ? -9.474 -6.278 14.043 1.00 97.56 119 LYS A O 1
ATOM 943 N N . ILE A 1 120 ? -8.601 -4.752 12.640 1.00 98.06 120 ILE A N 1
ATOM 944 C CA . ILE A 1 120 ? -8.463 -3.671 13.631 1.00 98.06 120 ILE A CA 1
ATOM 945 C C . ILE A 1 120 ? -9.790 -2.937 13.862 1.00 98.06 120 ILE A C 1
ATOM 947 O O . ILE A 1 120 ? -10.117 -2.571 14.990 1.00 98.06 120 ILE A O 1
ATOM 951 N N . LEU A 1 121 ? -10.537 -2.662 12.792 1.00 98.38 121 LEU A N 1
ATOM 952 C CA . LEU A 1 121 ? -11.766 -1.875 12.856 1.00 98.38 121 LEU A CA 1
ATOM 953 C C . LEU A 1 121 ? -12.983 -2.756 13.123 1.00 98.38 121 LEU A C 1
ATOM 955 O O . LEU A 1 121 ? -13.053 -3.899 12.671 1.00 98.38 121 LEU A O 1
ATOM 959 N N . THR A 1 122 ? -13.995 -2.182 13.772 1.00 98.50 122 THR A N 1
ATOM 960 C CA . THR A 1 122 ? -15.327 -2.793 13.789 1.00 98.50 122 THR A CA 1
ATOM 961 C C . THR A 1 122 ? -15.928 -2.801 12.380 1.00 98.50 122 THR A C 1
ATOM 963 O O . THR A 1 122 ? -15.502 -2.053 11.492 1.00 98.50 122 THR A O 1
ATOM 966 N N . LYS A 1 123 ? -16.960 -3.628 12.166 1.00 98.19 123 LYS A N 1
ATOM 967 C CA . LYS A 1 123 ? -17.685 -3.677 10.884 1.00 98.19 123 LYS A CA 1
ATOM 968 C C . LYS A 1 123 ? -18.210 -2.295 10.477 1.00 98.19 123 LYS A C 1
ATOM 970 O O . LYS A 1 123 ? -18.031 -1.900 9.326 1.00 98.19 123 LYS A O 1
ATOM 975 N N . ASP A 1 124 ? -18.758 -1.543 11.430 1.00 98.25 124 ASP A N 1
ATOM 976 C CA . ASP A 1 124 ? -19.322 -0.211 11.186 1.00 98.25 124 ASP A CA 1
ATOM 977 C C . ASP A 1 124 ? -18.242 0.821 10.858 1.00 98.25 124 ASP A C 1
ATOM 979 O O . ASP A 1 124 ? -18.373 1.573 9.892 1.00 98.25 124 ASP A O 1
ATOM 983 N N . GLN A 1 125 ? -17.133 0.827 11.605 1.00 98.50 125 GLN A N 1
ATOM 984 C CA . GLN A 1 125 ? -15.989 1.697 11.316 1.00 98.50 125 GLN A CA 1
ATOM 985 C C . GLN A 1 125 ? -15.415 1.406 9.926 1.00 98.50 125 GLN A C 1
ATOM 987 O O . GLN A 1 125 ? -15.114 2.325 9.163 1.00 98.50 125 GLN A O 1
ATOM 992 N N . TYR A 1 126 ? -15.288 0.127 9.568 1.00 98.31 126 TYR A N 1
ATOM 993 C CA . TYR A 1 126 ? -14.813 -0.268 8.249 1.00 98.31 126 TYR A CA 1
ATOM 994 C C . TYR A 1 126 ? -15.767 0.198 7.140 1.00 98.31 126 TYR A C 1
ATOM 996 O O . TYR A 1 126 ? -15.313 0.765 6.145 1.00 98.31 126 TYR A O 1
ATOM 1004 N N . ALA A 1 127 ? -17.079 0.018 7.314 1.00 98.06 127 ALA A N 1
ATOM 1005 C CA . ALA A 1 127 ? -18.081 0.488 6.360 1.00 98.06 127 ALA A CA 1
ATOM 1006 C C . ALA A 1 127 ? -18.011 2.013 6.158 1.00 98.06 127 ALA A C 1
ATOM 1008 O O . ALA A 1 127 ? -18.006 2.478 5.016 1.00 98.06 127 ALA A O 1
ATOM 1009 N N . GLN A 1 128 ? -17.850 2.783 7.240 1.00 97.94 128 GLN A N 1
ATOM 1010 C CA . GLN A 1 128 ? -17.671 4.237 7.173 1.00 97.94 128 GLN A CA 1
ATOM 1011 C C . GLN A 1 128 ? -16.410 4.632 6.395 1.00 97.94 128 GLN A C 1
ATOM 1013 O O . GLN A 1 128 ? -16.469 5.514 5.541 1.00 97.94 128 GLN A O 1
ATOM 1018 N N . VAL A 1 129 ? -15.281 3.946 6.610 1.00 96.88 129 VAL A N 1
ATOM 1019 C CA . VAL A 1 129 ? -14.042 4.185 5.844 1.00 96.88 129 VAL A CA 1
ATOM 1020 C C . VAL A 1 129 ? -14.265 3.983 4.340 1.00 96.88 129 VAL A C 1
ATOM 1022 O O . VAL A 1 129 ? -13.770 4.770 3.528 1.00 96.88 129 VAL A O 1
ATOM 1025 N N . ILE A 1 130 ? -15.010 2.944 3.949 1.00 96.38 130 ILE A N 1
ATOM 1026 C CA . ILE A 1 130 ? -15.331 2.686 2.538 1.00 96.38 130 ILE A CA 1
ATOM 1027 C C . ILE A 1 130 ? -16.250 3.773 1.970 1.00 96.38 130 ILE A C 1
ATOM 1029 O O . ILE A 1 130 ? -15.973 4.275 0.876 1.00 96.38 130 ILE A O 1
ATOM 1033 N N . ALA A 1 131 ? -17.285 4.182 2.708 1.00 96.50 131 ALA A N 1
ATOM 1034 C CA . ALA A 1 131 ? -18.184 5.262 2.301 1.00 96.50 131 ALA A CA 1
ATOM 1035 C C . ALA A 1 131 ? -17.419 6.580 2.084 1.00 96.50 131 ALA A C 1
ATOM 1037 O O . ALA A 1 131 ? -17.458 7.134 0.982 1.00 96.50 131 ALA A O 1
ATOM 1038 N N . MET A 1 132 ? -16.603 6.993 3.063 1.00 94.75 132 MET A N 1
ATOM 1039 C CA . MET A 1 132 ? -15.741 8.179 2.972 1.00 94.75 132 MET A CA 1
ATOM 1040 C C . MET A 1 132 ? -14.828 8.131 1.740 1.00 94.75 132 MET A C 1
ATOM 1042 O O . MET A 1 132 ? -14.631 9.134 1.052 1.00 94.75 132 MET A O 1
ATOM 1046 N N . PHE A 1 133 ? -14.244 6.968 1.426 1.00 92.75 133 PHE A N 1
ATOM 1047 C CA . PHE A 1 133 ? -13.396 6.831 0.242 1.00 92.75 133 PHE A CA 1
ATOM 1048 C C . PHE A 1 133 ? -14.179 7.032 -1.067 1.00 92.75 133 PHE A C 1
ATOM 1050 O O . PHE A 1 133 ? -13.701 7.723 -1.975 1.00 92.75 133 PHE A O 1
ATOM 1057 N N . ILE A 1 134 ? -15.366 6.430 -1.174 1.00 92.50 134 ILE A N 1
ATOM 1058 C CA . ILE A 1 134 ? -16.227 6.525 -2.360 1.00 92.50 134 ILE A CA 1
ATOM 1059 C C . ILE A 1 134 ? -16.690 7.973 -2.572 1.00 92.50 134 ILE A C 1
ATOM 1061 O O . ILE A 1 134 ? -16.587 8.491 -3.688 1.00 92.50 134 ILE A O 1
ATOM 1065 N N . GLU A 1 135 ? -17.138 8.645 -1.514 1.00 90.06 135 GLU A N 1
ATOM 1066 C CA . GLU A 1 135 ? -17.577 10.045 -1.547 1.00 90.06 135 GLU A CA 1
ATOM 1067 C C . GLU A 1 135 ? -16.444 10.988 -1.961 1.00 90.06 135 GLU A C 1
ATOM 1069 O O . GLU A 1 135 ? -16.597 11.769 -2.906 1.00 90.06 135 GLU A O 1
ATOM 1074 N N . ASN A 1 136 ? -15.258 10.828 -1.364 1.00 85.94 136 ASN A N 1
ATOM 1075 C CA . ASN A 1 136 ? -14.070 11.607 -1.716 1.00 85.94 136 ASN A CA 1
ATOM 1076 C C . ASN A 1 136 ? -13.681 11.460 -3.196 1.00 85.94 136 ASN A C 1
ATOM 1078 O O . ASN A 1 136 ? -13.125 12.388 -3.794 1.00 85.94 136 ASN A O 1
ATOM 1082 N N . ARG A 1 137 ? -13.965 10.314 -3.829 1.00 82.00 137 ARG A N 1
ATOM 1083 C CA . ARG A 1 137 ? -13.747 10.141 -5.274 1.00 82.00 137 ARG A CA 1
ATOM 1084 C C . ARG A 1 137 ? -14.809 10.822 -6.130 1.00 82.00 137 ARG A C 1
ATOM 1086 O O . ARG A 1 137 ? -14.449 11.346 -7.185 1.00 82.00 137 ARG A O 1
ATOM 1093 N N . LYS A 1 138 ? -16.072 10.841 -5.701 1.00 77.06 138 LYS A N 1
ATOM 1094 C CA . LYS A 1 138 ? -17.147 11.559 -6.406 1.00 77.06 138 LYS A CA 1
ATOM 1095 C C . LYS A 1 138 ? -16.893 13.073 -6.387 1.00 77.06 138 LYS A C 1
ATOM 1097 O O . LYS A 1 138 ? -16.874 13.692 -7.450 1.00 77.06 138 LYS A O 1
ATOM 1102 N N . GLY A 1 139 ? -16.566 13.640 -5.221 1.00 61.75 139 GLY A N 1
ATOM 1103 C CA . GLY A 1 139 ? -16.275 15.075 -5.071 1.00 61.75 139 GLY A CA 1
ATOM 1104 C C . GLY A 1 139 ? -15.051 15.550 -5.870 1.00 61.75 139 GLY A C 1
ATOM 1105 O O . GLY A 1 139 ? -15.090 16.590 -6.526 1.00 61.75 139 GLY A O 1
ATOM 1106 N N . ASN A 1 140 ? -13.979 14.747 -5.914 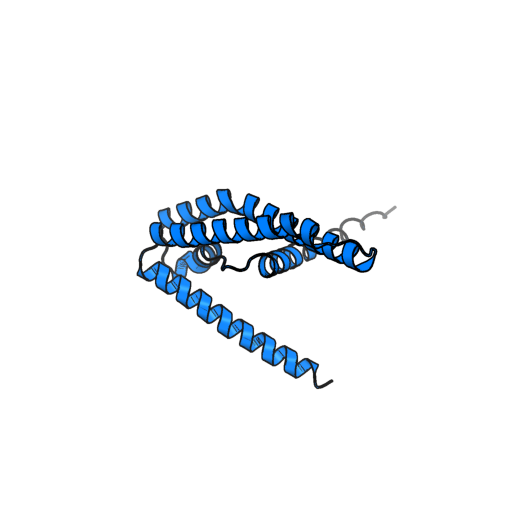1.00 58.62 140 ASN A N 1
ATOM 1107 C CA . ASN A 1 140 ? -12.773 15.078 -6.685 1.00 58.62 140 ASN A CA 1
ATOM 1108 C C . ASN A 1 140 ? -12.968 15.011 -8.212 1.00 58.62 140 ASN A C 1
ATOM 1110 O O . ASN A 1 140 ? -12.277 15.722 -8.945 1.00 58.62 140 ASN A O 1
ATOM 1114 N N . LYS A 1 141 ? -13.885 14.168 -8.713 1.00 57.41 141 LYS A N 1
ATOM 1115 C CA . LYS A 1 141 ? -14.248 14.156 -10.141 1.00 57.41 141 LYS A CA 1
ATOM 1116 C C . LYS A 1 141 ? -15.055 15.405 -10.518 1.00 57.41 141 LYS A C 1
ATOM 1118 O O . LYS A 1 141 ? -14.762 16.006 -11.549 1.00 57.41 141 LYS A O 1
ATOM 1123 N N . GLY A 1 142 ? -15.977 15.844 -9.656 1.00 47.47 142 GLY A N 1
ATOM 1124 C CA . GLY A 1 142 ? -16.763 17.070 -9.860 1.00 47.47 142 GLY A CA 1
ATOM 1125 C C . GLY A 1 142 ? -15.907 18.342 -9.937 1.00 47.47 142 GLY A C 1
ATOM 1126 O O . GLY A 1 142 ? -16.063 19.138 -10.861 1.00 47.47 142 GLY A O 1
ATOM 1127 N N . GLN A 1 143 ? -14.918 18.499 -9.047 1.00 39.56 143 GLN A N 1
ATOM 1128 C CA . GLN A 1 143 ? -14.011 19.661 -9.078 1.00 39.56 143 GLN A CA 1
ATOM 1129 C C . GLN A 1 143 ? -13.065 19.690 -10.290 1.00 39.56 143 GLN A C 1
ATOM 1131 O O . GLN A 1 143 ? -12.716 20.771 -10.771 1.00 39.56 143 GLN A O 1
ATOM 1136 N N . LYS A 1 144 ? -12.629 18.529 -10.800 1.00 50.06 144 LYS A N 1
ATOM 1137 C CA . LYS A 1 144 ? -11.798 18.471 -12.015 1.00 50.06 144 LYS A CA 1
ATOM 1138 C C . LYS A 1 144 ? -12.599 18.784 -13.285 1.00 50.06 144 LYS A C 1
ATOM 1140 O O . LYS A 1 144 ? -12.049 19.436 -14.167 1.00 50.06 144 LYS A O 1
ATOM 1145 N N . GLY A 1 145 ? -13.875 18.391 -13.351 1.00 46.53 145 GLY A N 1
ATOM 1146 C CA . GLY A 1 145 ? -14.770 18.714 -14.470 1.00 46.53 145 GLY A CA 1
ATOM 1147 C C . GLY A 1 145 ? -15.003 20.220 -14.636 1.00 46.53 145 GLY A C 1
ATOM 1148 O O . GLY A 1 145 ? -14.810 20.752 -15.725 1.00 46.53 145 GLY A O 1
ATOM 1149 N N . MET A 1 146 ? -15.294 20.939 -13.544 1.00 41.94 146 MET A N 1
ATOM 1150 C CA . MET A 1 146 ? -15.495 22.399 -13.592 1.00 41.94 146 MET A CA 1
ATOM 1151 C C . MET A 1 146 ? -14.224 23.180 -13.960 1.00 41.94 146 MET A C 1
ATOM 1153 O O . MET A 1 146 ? -14.290 24.127 -14.741 1.00 41.94 146 MET A O 1
ATOM 1157 N N . LYS A 1 147 ? -13.049 22.781 -13.446 1.00 49.75 147 LYS A N 1
ATOM 1158 C CA . LYS A 1 147 ? -11.774 23.444 -13.788 1.00 49.75 147 LYS A CA 1
ATOM 1159 C C . LYS A 1 147 ? -11.314 23.169 -15.225 1.00 49.75 147 LYS A C 1
ATOM 1161 O O . LYS A 1 147 ? -10.620 24.005 -15.794 1.00 49.75 147 LYS A O 1
ATOM 1166 N N . GLY A 1 148 ? -11.677 22.019 -15.800 1.00 49.38 148 GLY A N 1
ATOM 1167 C CA . GLY A 1 148 ? -11.441 21.714 -17.215 1.00 49.38 148 GLY A CA 1
ATOM 1168 C C . GLY A 1 148 ? -12.323 22.554 -18.140 1.00 49.38 148 GLY A C 1
ATOM 1169 O O . GLY A 1 148 ? -11.827 23.107 -19.115 1.00 49.38 148 GLY A O 1
ATOM 1170 N N . MET A 1 149 ? -13.597 22.737 -17.777 1.00 43.31 149 MET A N 1
ATOM 1171 C CA . MET A 1 149 ? -14.555 23.523 -18.564 1.00 43.31 149 MET A CA 1
ATOM 1172 C C . MET A 1 149 ? -14.213 25.022 -18.586 1.00 43.31 149 MET A C 1
ATOM 1174 O O . MET A 1 149 ? -14.295 25.657 -19.629 1.00 43.31 149 MET A O 1
ATOM 1178 N N . GLN A 1 150 ? -13.717 25.577 -17.473 1.00 46.72 150 GLN A N 1
ATOM 1179 C CA . GLN A 1 150 ? -13.263 26.976 -17.414 1.00 46.72 150 GLN A CA 1
ATOM 1180 C C . GLN A 1 150 ? -11.954 27.251 -18.177 1.00 46.72 150 GLN A C 1
ATOM 1182 O O . GLN A 1 150 ? -11.671 28.404 -18.494 1.00 46.72 150 GLN A O 1
ATOM 1187 N N . LYS A 1 151 ? -11.146 26.224 -18.475 1.00 51.00 151 LYS A N 1
ATOM 1188 C CA . LYS A 1 151 ? -9.906 26.372 -19.260 1.00 51.00 151 LYS A CA 1
ATOM 1189 C C . LYS A 1 151 ? -10.102 26.218 -20.771 1.00 51.00 151 LYS A C 1
ATOM 1191 O O . LYS A 1 151 ? -9.194 26.580 -21.502 1.00 51.00 151 LYS A O 1
ATOM 1196 N N . GLY A 1 152 ? -11.249 25.707 -21.224 1.00 42.78 152 GLY A N 1
ATOM 1197 C CA . GLY A 1 152 ? -11.591 25.580 -22.649 1.00 42.78 152 GLY A CA 1
ATOM 1198 C C . GLY A 1 152 ? -12.388 26.757 -23.226 1.00 42.78 152 GLY A C 1
ATOM 1199 O O . GLY A 1 152 ? 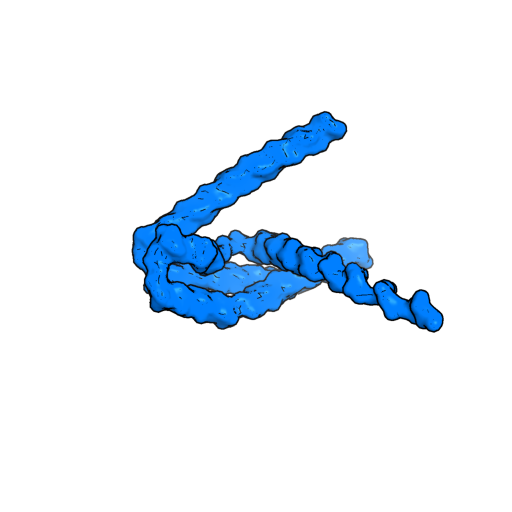-12.807 26.688 -24.372 1.00 42.78 152 GLY A O 1
ATOM 1200 N N . MET A 1 153 ? -12.632 27.808 -22.433 1.00 46.16 153 MET A N 1
ATOM 1201 C CA . MET A 1 153 ? -13.345 29.034 -22.837 1.00 46.16 153 MET A CA 1
ATOM 1202 C C . MET A 1 153 ? -12.421 30.266 -22.884 1.00 46.16 153 MET A C 1
ATOM 1204 O O . MET A 1 153 ? -12.885 31.396 -22.740 1.00 46.16 153 MET A O 1
ATOM 1208 N N . ARG A 1 154 ? -11.109 30.059 -23.033 1.00 43.16 154 ARG A N 1
ATOM 1209 C CA . ARG A 1 154 ? -10.134 31.125 -23.291 1.00 43.16 154 ARG A CA 1
ATOM 1210 C C . ARG A 1 154 ? -9.338 30.806 -24.537 1.00 43.16 154 ARG A C 1
ATOM 1212 O O . ARG A 1 154 ? -8.954 29.623 -24.663 1.00 43.16 154 ARG A O 1
#

Organism: NCBI:txid2672570

Sequence (154 aa):
MKKILIVAAVFLMTQLSVSANMMQNMRHANPLPNLVSLSLNNASTLKLSEAQIKDLKTWSRDNKPNMIKLIQLVISEEKALMMEALTTDKDVIKKAETMLDARREIIKIKTLCRENLRKILTKDQYAQVIAMFIENRKGNKGQKGMKGMQKGMR

pLDDT: mean 83.82, std 19.79, range [39.56, 98.62]

Secondary structure (DSSP, 8-state):
------SSSSTTSSSHHHHHHHHHHHHHH--S--HHHHHHHTTTTTT--HHHHHHHHHHHHHHHHHHHHHHHHHHHHHHHHHHHHHH--S--HHHHHHHHHHHHHHHHHHHHHHHHHHHHS-HHHHHHHHHHHHHHHHHHHHHHHHHHHHHS--

Radius of gyration: 21.19 Å; chains: 1; bounding box: 51×57×53 Å